Protein AF-A0A6A8QHW4-F1 (afdb_monomer)

Solvent-accessible surface area (backbone atoms only — not comparable to full-atom values): 5585 Å² total; per-residue (Å²): 122,53,78,41,54,58,72,41,58,76,77,40,40,68,61,53,50,59,45,15,65,75,42,54,27,36,33,21,57,97,89,36,85,74,48,74,47,55,36,68,69,58,51,52,52,52,53,51,50,27,64,76,70,65,58,49,67,64,57,54,52,55,59,63,50,65,79,58,68,78,75,70,70,96,80,80,81,81,76,60,89,88,69,66,90,73,91,73,134

Nearest PDB structures (foldseek):
  2ja3-assembly3_E  TM=5.265E-01  e=1.518E+00  Homo sapiens
  2ja3-assembly2_D  TM=4.621E-01  e=1.081E+00  Homo sapiens

pLDDT: mean 76.2, std 19.99, range [42.16, 96.88]

Radius of gyration: 22.66 Å; Cα contacts (8 Å, |Δi|>4): 67; chains: 1; bounding box: 54×54×30 Å

Secondary structure (DSSP, 8-state):
--EEETTHHHHSHHHHHHHHHHS-EEEEETTEEEEEE--HHHHHHHHHHHHHHT-HHHHHHHHHHGGG-----TTSSPPPGGG-TT---

Sequence (89 aa):
MQRFPSQDLQRNSGVLQEAALREPVVITHHGRDRLVLMSFQEYERLKQRDRQDGAFEHRLAEVASLDHLPGGNPGEGAPSPQEWPGKRG

Mean predicted aligned error: 14.95 Å

Structure (mmCIF, N/CA/C/O backbone):
data_AF-A0A6A8QHW4-F1
#
_entry.id   AF-A0A6A8QHW4-F1
#
loop_
_atom_site.group_PDB
_atom_site.id
_atom_site.type_symbol
_atom_site.label_atom_id
_atom_site.label_alt_id
_atom_site.label_comp_id
_atom_site.label_asym_id
_atom_site.label_entity_id
_atom_site.label_seq_id
_atom_site.pdbx_PDB_ins_code
_atom_site.Cartn_x
_atom_site.Cartn_y
_atom_site.Cartn_z
_atom_site.occupancy
_atom_site.B_iso_or_equiv
_atom_site.auth_seq_id
_atom_site.auth_comp_id
_atom_site.auth_asym_id
_atom_site.auth_atom_id
_atom_site.pdbx_PDB_model_num
ATOM 1 N N . MET A 1 1 ? -7.036 -0.668 -8.581 1.00 84.12 1 MET A N 1
ATOM 2 C CA . MET A 1 1 ? -5.859 -1.220 -7.881 1.00 84.12 1 MET A CA 1
ATOM 3 C C . MET A 1 1 ? -4.734 -1.460 -8.873 1.00 84.12 1 MET A C 1
ATOM 5 O O . MET A 1 1 ? -4.796 -2.391 -9.678 1.00 84.12 1 MET A O 1
ATOM 9 N N . GLN A 1 2 ? -3.739 -0.581 -8.857 1.00 92.50 2 GLN A N 1
ATOM 10 C CA . GLN A 1 2 ? -2.577 -0.656 -9.744 1.00 92.50 2 GLN A CA 1
ATOM 11 C C . GLN A 1 2 ? -1.551 -1.662 -9.211 1.00 92.50 2 GLN A C 1
ATOM 13 O O . GLN A 1 2 ? -1.514 -1.932 -8.009 1.00 92.50 2 GLN A O 1
ATOM 18 N N . ARG A 1 3 ? -0.731 -2.227 -10.105 1.00 95.06 3 ARG A N 1
ATOM 19 C CA . ARG A 1 3 ? 0.332 -3.178 -9.757 1.00 95.06 3 ARG A CA 1
ATOM 20 C C . ARG A 1 3 ? 1.681 -2.642 -10.195 1.00 95.06 3 ARG A C 1
ATOM 22 O O . ARG A 1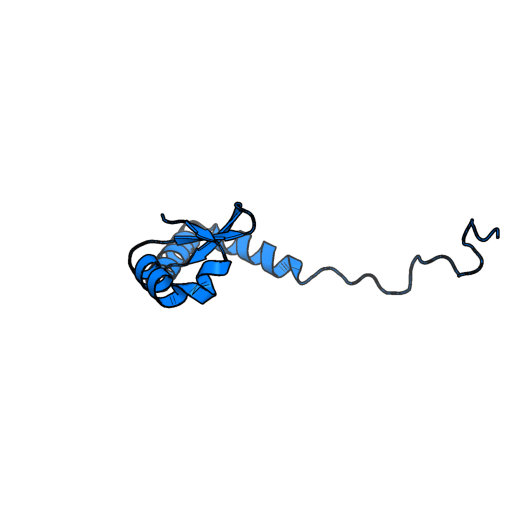 3 ? 1.836 -2.268 -11.352 1.00 95.06 3 ARG A O 1
ATOM 29 N N . PHE A 1 4 ? 2.649 -2.692 -9.292 1.00 94.81 4 PHE A N 1
ATOM 30 C CA . PHE A 1 4 ? 4.018 -2.271 -9.544 1.00 94.81 4 PHE A CA 1
ATOM 31 C C . PHE A 1 4 ? 4.987 -3.413 -9.215 1.00 94.81 4 PHE A C 1
ATOM 33 O O . PHE A 1 4 ? 4.798 -4.112 -8.216 1.00 94.81 4 PHE A O 1
ATOM 40 N N . PRO A 1 5 ? 6.019 -3.666 -10.029 1.00 95.25 5 PRO A N 1
ATOM 41 C CA . PRO A 1 5 ? 7.116 -4.542 -9.637 1.00 95.25 5 PRO A CA 1
ATOM 42 C C . PRO A 1 5 ? 7.895 -3.936 -8.466 1.00 95.25 5 PRO A C 1
ATOM 44 O O . PRO A 1 5 ? 8.021 -2.721 -8.342 1.00 95.25 5 PRO A O 1
ATOM 47 N N . SER A 1 6 ? 8.483 -4.780 -7.619 1.00 93.00 6 SER A N 1
ATOM 48 C CA . SER A 1 6 ? 9.284 -4.338 -6.468 1.00 93.00 6 SER A CA 1
ATOM 49 C C . SER A 1 6 ? 10.436 -3.395 -6.840 1.00 93.00 6 SER A C 1
ATOM 51 O O . SER A 1 6 ? 10.834 -2.565 -6.030 1.00 93.00 6 SER A O 1
ATOM 53 N N . GLN A 1 7 ? 10.946 -3.478 -8.071 1.00 93.81 7 GLN A N 1
ATOM 54 C CA . GLN A 1 7 ? 11.994 -2.595 -8.593 1.00 93.81 7 GLN A CA 1
ATOM 55 C C . GLN A 1 7 ? 11.541 -1.127 -8.711 1.00 93.81 7 GLN A C 1
ATOM 57 O O . GLN A 1 7 ? 12.373 -0.220 -8.621 1.00 93.81 7 GLN A O 1
ATOM 62 N N . ASP A 1 8 ? 10.235 -0.880 -8.851 1.00 92.88 8 ASP A N 1
ATOM 63 C CA . ASP A 1 8 ? 9.674 0.469 -8.974 1.00 92.88 8 ASP A CA 1
ATOM 64 C C . ASP A 1 8 ? 9.575 1.198 -7.635 1.00 92.88 8 ASP A C 1
ATOM 66 O O . ASP A 1 8 ? 9.499 2.425 -7.623 1.00 92.88 8 ASP A O 1
ATOM 70 N N . LEU A 1 9 ? 9.662 0.482 -6.507 1.00 88.56 9 LEU A N 1
ATOM 71 C CA . LEU A 1 9 ? 9.694 1.109 -5.182 1.00 88.56 9 LEU A CA 1
ATOM 72 C C . LEU A 1 9 ? 10.850 2.098 -5.044 1.00 88.56 9 LEU A C 1
ATOM 74 O O . LEU A 1 9 ? 10.691 3.143 -4.422 1.00 88.56 9 LEU A O 1
ATOM 78 N N . GLN A 1 10 ? 12.005 1.767 -5.623 1.00 86.25 10 GLN A N 1
ATOM 79 C CA . GLN A 1 10 ? 13.181 2.632 -5.589 1.00 86.25 10 GLN A CA 1
ATOM 80 C C . GLN A 1 10 ? 13.164 3.653 -6.730 1.00 86.25 10 GLN A C 1
ATOM 82 O O . GLN A 1 10 ? 13.494 4.815 -6.516 1.00 86.25 10 GLN A O 1
ATOM 87 N N . ARG A 1 11 ? 12.777 3.230 -7.940 1.00 90.56 11 ARG A N 1
ATOM 88 C CA . ARG A 1 11 ? 12.879 4.061 -9.153 1.00 90.56 11 ARG A CA 1
ATOM 89 C C . ARG A 1 11 ? 11.782 5.121 -9.258 1.00 90.56 11 ARG A C 1
ATOM 91 O O . ARG A 1 11 ? 12.053 6.211 -9.745 1.00 90.56 11 ARG A O 1
ATOM 98 N N . ASN A 1 12 ? 10.574 4.811 -8.784 1.00 92.00 12 ASN A N 1
ATOM 99 C CA . ASN A 1 12 ? 9.361 5.610 -8.977 1.00 92.00 12 ASN A CA 1
ATOM 100 C C . ASN A 1 12 ? 8.642 5.892 -7.645 1.00 92.00 12 ASN A C 1
ATOM 102 O O . ASN A 1 12 ? 7.412 5.963 -7.595 1.00 92.00 12 ASN A O 1
ATOM 106 N N . SER A 1 13 ? 9.402 6.047 -6.556 1.00 89.81 13 SER A N 1
ATOM 107 C CA . SER A 1 13 ? 8.873 6.143 -5.187 1.00 89.81 13 SER A CA 1
ATOM 108 C C . SER A 1 13 ? 7.804 7.230 -5.013 1.00 89.81 13 SER A C 1
ATOM 110 O O . SER A 1 13 ? 6.773 6.966 -4.400 1.00 89.81 13 SER A O 1
ATOM 112 N N . GLY A 1 14 ? 7.998 8.420 -5.592 1.00 94.69 14 GLY A N 1
ATOM 113 C CA . GLY A 1 14 ? 7.029 9.519 -5.513 1.00 94.69 14 GLY A CA 1
ATOM 114 C C . GLY A 1 14 ? 5.702 9.213 -6.216 1.00 94.69 14 GLY A C 1
ATOM 115 O O . GLY A 1 14 ? 4.637 9.462 -5.660 1.00 94.69 14 GLY A O 1
ATOM 116 N N . VAL A 1 15 ? 5.756 8.600 -7.402 1.00 93.88 15 VAL A N 1
ATOM 117 C CA . VAL A 1 15 ? 4.552 8.199 -8.153 1.00 93.88 15 VAL A CA 1
ATOM 118 C C . VAL A 1 15 ? 3.801 7.092 -7.416 1.00 93.88 15 VAL A C 1
ATOM 120 O O . VAL A 1 15 ? 2.576 7.147 -7.320 1.00 93.88 15 VAL A O 1
ATOM 123 N N . LEU A 1 16 ? 4.523 6.118 -6.850 1.00 94.50 16 LEU A N 1
ATOM 124 C CA . LEU A 1 16 ? 3.913 5.063 -6.038 1.00 94.50 16 LEU A CA 1
ATOM 125 C C . LEU A 1 16 ? 3.212 5.629 -4.800 1.00 94.50 16 LEU A C 1
ATOM 127 O O . LEU A 1 16 ? 2.110 5.191 -4.482 1.00 94.50 16 LEU A O 1
ATOM 131 N N . GLN A 1 17 ? 3.838 6.584 -4.107 1.00 95.06 17 GLN A N 1
ATOM 132 C CA . GLN A 1 17 ? 3.256 7.218 -2.923 1.00 95.06 17 GLN A CA 1
ATOM 133 C C . GLN A 1 17 ? 1.994 8.010 -3.276 1.00 95.06 17 GLN A C 1
ATOM 135 O O . GLN A 1 17 ? 0.963 7.816 -2.639 1.00 95.06 17 GLN A O 1
ATOM 140 N N . GLU A 1 18 ? 2.037 8.828 -4.329 1.00 96.31 18 GLU A N 1
ATOM 141 C CA . GLU A 1 18 ? 0.864 9.555 -4.834 1.00 96.31 18 GLU A CA 1
ATOM 142 C C . GLU A 1 18 ? -0.286 8.615 -5.211 1.00 96.31 18 GLU A C 1
ATOM 144 O O . GLU A 1 18 ? -1.442 8.870 -4.865 1.00 96.31 18 GLU A O 1
ATOM 149 N N . ALA A 1 19 ? 0.018 7.505 -5.890 1.00 95.88 19 ALA A N 1
ATOM 150 C CA . ALA A 1 19 ? -0.981 6.498 -6.225 1.00 95.88 19 ALA A CA 1
ATOM 151 C C . ALA A 1 19 ? -1.566 5.850 -4.959 1.00 95.88 19 ALA A C 1
ATOM 153 O O . ALA A 1 19 ? -2.787 5.786 -4.827 1.00 95.88 19 ALA A O 1
ATOM 154 N N . ALA A 1 20 ? -0.714 5.459 -4.005 1.00 96.31 20 ALA A N 1
ATOM 155 C CA . ALA A 1 20 ? -1.099 4.821 -2.743 1.00 96.31 20 ALA A CA 1
ATOM 156 C C . ALA A 1 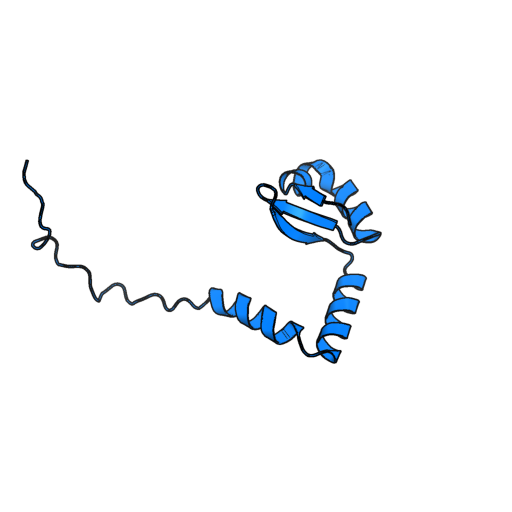20 ? -1.935 5.715 -1.812 1.00 96.31 20 ALA A C 1
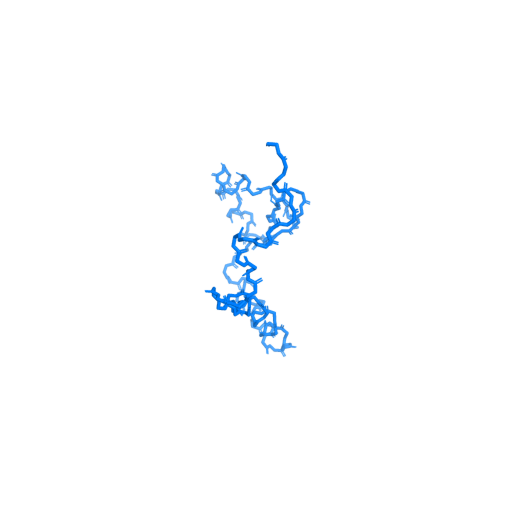ATOM 158 O O . ALA A 1 20 ? -2.720 5.212 -1.003 1.00 96.31 20 ALA A O 1
ATOM 159 N N . LEU A 1 21 ? -1.766 7.037 -1.909 1.00 96.88 21 LEU A N 1
ATOM 160 C CA . LEU A 1 21 ? -2.595 8.010 -1.196 1.00 96.88 21 LEU A CA 1
ATOM 161 C C . LEU A 1 21 ? -4.018 8.091 -1.768 1.00 96.88 21 LEU A C 1
ATOM 163 O O . LEU A 1 21 ? -4.939 8.436 -1.029 1.00 96.88 21 LEU A O 1
ATOM 167 N N . ARG A 1 22 ? -4.210 7.767 -3.054 1.00 95.75 22 ARG A N 1
ATOM 168 C CA . ARG A 1 22 ? -5.518 7.797 -3.736 1.00 95.75 22 ARG A CA 1
ATOM 169 C C . ARG A 1 22 ? -6.236 6.454 -3.677 1.00 95.75 22 ARG A C 1
ATOM 171 O O . ARG A 1 22 ? -7.441 6.413 -3.452 1.00 95.75 22 ARG A O 1
ATOM 178 N N . GLU A 1 23 ? -5.510 5.364 -3.891 1.00 95.12 23 GLU A N 1
ATOM 179 C CA . GLU A 1 23 ? -6.029 4.000 -3.814 1.00 95.12 23 GLU A CA 1
ATOM 180 C C . GLU A 1 23 ? -4.927 3.025 -3.374 1.00 95.12 23 GLU A C 1
ATOM 182 O O . GLU A 1 23 ? -3.757 3.251 -3.671 1.00 95.12 23 GLU A O 1
ATOM 187 N N . PRO A 1 24 ? -5.263 1.897 -2.727 1.00 96.31 24 PRO A N 1
ATOM 188 C CA . PRO A 1 24 ? -4.296 0.833 -2.495 1.00 96.31 24 PRO A CA 1
ATOM 189 C C . PRO A 1 24 ? -3.615 0.370 -3.795 1.00 96.31 24 PRO A C 1
ATOM 191 O O . PRO A 1 24 ? -4.270 0.162 -4.822 1.00 96.31 24 PRO A O 1
ATOM 194 N N . VAL A 1 25 ? -2.305 0.142 -3.741 1.00 96.75 25 VAL A N 1
ATOM 195 C CA . VAL A 1 25 ? -1.508 -0.382 -4.860 1.00 96.75 25 VAL A CA 1
ATOM 196 C C . VAL A 1 25 ? -0.807 -1.668 -4.454 1.00 96.75 25 VAL A C 1
ATOM 198 O O . VAL A 1 25 ? -0.364 -1.813 -3.317 1.00 96.75 25 VAL A O 1
ATOM 201 N N . VAL A 1 26 ? -0.693 -2.616 -5.378 1.00 96.75 26 VAL A N 1
ATOM 202 C CA . VAL A 1 26 ? -0.039 -3.902 -5.127 1.00 96.75 26 VAL A CA 1
ATOM 203 C C . VAL A 1 26 ? 1.399 -3.846 -5.606 1.00 96.75 26 VAL A C 1
ATOM 205 O O . VAL A 1 26 ? 1.680 -3.492 -6.749 1.00 96.75 26 VAL A O 1
ATOM 208 N N . ILE A 1 27 ? 2.311 -4.264 -4.745 1.00 95.38 27 ILE A N 1
ATOM 209 C CA . ILE A 1 27 ? 3.704 -4.493 -5.088 1.00 95.38 27 ILE A CA 1
ATOM 210 C C . ILE A 1 27 ? 3.881 -5.984 -5.365 1.00 95.38 27 ILE A C 1
ATOM 212 O O . ILE A 1 27 ? 3.491 -6.845 -4.568 1.00 95.38 27 ILE A O 1
ATOM 216 N N . THR A 1 28 ? 4.493 -6.280 -6.504 1.00 96.31 28 THR A N 1
ATOM 217 C CA . THR A 1 28 ? 4.703 -7.635 -7.007 1.00 96.31 28 THR A CA 1
ATOM 218 C C . THR A 1 28 ? 6.176 -8.032 -6.978 1.00 96.31 28 THR A C 1
ATOM 220 O O . THR A 1 28 ? 7.073 -7.197 -7.100 1.00 96.31 28 THR A O 1
ATOM 223 N N . HIS A 1 29 ? 6.435 -9.332 -6.855 1.00 92.69 29 HIS A N 1
ATOM 224 C CA . HIS A 1 29 ? 7.767 -9.920 -6.997 1.00 92.69 29 HIS A CA 1
ATOM 225 C C . HIS A 1 29 ? 7.680 -11.164 -7.880 1.00 92.69 29 HIS A C 1
ATOM 227 O O . HIS A 1 29 ? 6.880 -12.060 -7.600 1.00 92.69 29 HIS A O 1
ATOM 233 N N . HIS A 1 30 ? 8.472 -11.209 -8.956 1.00 92.81 30 HIS A N 1
ATOM 234 C CA . HIS A 1 30 ? 8.382 -12.240 -10.002 1.00 92.81 30 HIS A CA 1
ATOM 235 C C . HIS A 1 30 ? 6.936 -12.483 -10.486 1.00 92.81 30 HIS A C 1
ATOM 237 O O . HIS A 1 30 ? 6.489 -13.622 -10.605 1.00 92.81 30 HIS A O 1
ATOM 243 N N . GLY A 1 31 ? 6.182 -11.399 -10.702 1.00 89.56 31 GLY A N 1
ATOM 244 C CA . GLY A 1 31 ? 4.804 -11.443 -11.206 1.00 89.56 31 GLY A CA 1
ATOM 245 C C . GLY A 1 31 ? 3.740 -11.876 -10.192 1.00 89.56 31 GLY A C 1
ATOM 246 O O . GLY A 1 31 ? 2.575 -11.984 -10.560 1.00 89.56 31 GLY A O 1
ATOM 247 N N . ARG A 1 32 ? 4.107 -12.121 -8.928 1.00 95.00 32 ARG A N 1
ATOM 248 C CA . ARG A 1 32 ? 3.160 -12.481 -7.861 1.00 95.00 32 ARG A CA 1
ATOM 249 C C . ARG A 1 32 ? 2.905 -11.301 -6.937 1.00 95.00 32 ARG A C 1
ATOM 251 O O . ARG A 1 32 ? 3.857 -10.626 -6.548 1.00 95.00 32 ARG A O 1
ATOM 258 N N . ASP A 1 33 ? 1.648 -11.106 -6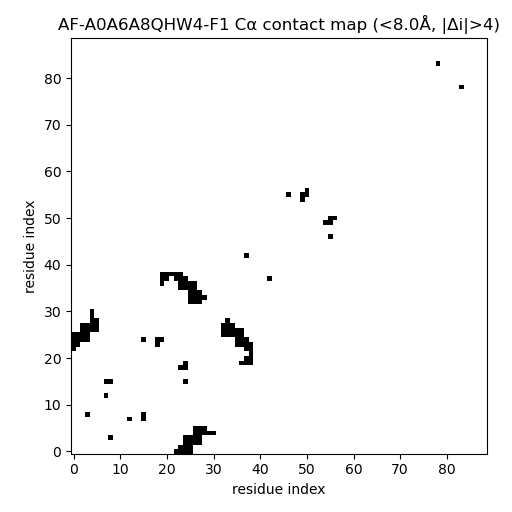.552 1.00 96.25 33 ASP A N 1
ATOM 259 C CA . ASP A 1 33 ? 1.229 -10.130 -5.544 1.00 96.25 33 ASP A CA 1
ATOM 260 C C . ASP A 1 33 ? 1.910 -10.467 -4.199 1.00 96.25 33 ASP A C 1
ATOM 262 O O . ASP A 1 33 ? 1.898 -11.623 -3.765 1.00 96.25 33 ASP A O 1
ATOM 266 N N . ARG A 1 34 ? 2.574 -9.490 -3.565 1.00 94.50 34 ARG A N 1
ATOM 267 C CA . ARG A 1 34 ? 3.325 -9.705 -2.309 1.00 94.50 34 ARG A CA 1
ATOM 268 C C . ARG A 1 34 ? 2.951 -8.738 -1.206 1.00 94.50 34 ARG A C 1
ATOM 270 O O . ARG A 1 34 ? 2.797 -9.160 -0.068 1.00 94.50 34 ARG A O 1
ATOM 277 N N . LEU A 1 35 ? 2.857 -7.456 -1.535 1.00 94.69 35 LEU A N 1
ATOM 278 C CA . LEU A 1 35 ? 2.584 -6.398 -0.569 1.00 94.69 35 LEU A CA 1
ATOM 279 C C . LEU A 1 35 ? 1.543 -5.447 -1.140 1.00 94.69 35 LEU A C 1
ATOM 281 O O . LEU A 1 35 ? 1.396 -5.332 -2.355 1.00 94.69 35 LEU A O 1
ATOM 285 N N . VAL A 1 36 ? 0.853 -4.738 -0.256 1.00 95.81 36 VAL A N 1
ATOM 286 C CA . VAL A 1 36 ? -0.016 -3.624 -0.624 1.00 95.81 36 VAL A CA 1
ATOM 287 C C . VAL A 1 36 ? 0.515 -2.374 0.058 1.00 95.81 36 VAL A C 1
ATOM 289 O O . VAL A 1 36 ? 0.751 -2.388 1.263 1.00 95.81 36 VAL A O 1
ATOM 292 N N . LEU A 1 37 ? 0.700 -1.305 -0.711 1.00 95.38 37 LEU A N 1
ATOM 293 C CA . LEU A 1 37 ? 0.964 0.029 -0.186 1.00 95.38 37 LEU A CA 1
ATOM 294 C C . LEU A 1 37 ? -0.337 0.832 -0.235 1.00 95.38 37 LEU A C 1
ATOM 296 O O . LEU A 1 37 ? -1.056 0.809 -1.232 1.00 95.38 37 LEU A O 1
ATOM 300 N N . MET A 1 38 ? -0.647 1.525 0.853 1.00 96.69 38 MET A N 1
ATOM 301 C CA . MET A 1 38 ? -1.843 2.352 0.995 1.00 96.69 38 MET A CA 1
ATOM 302 C C . MET A 1 38 ? -1.571 3.482 1.985 1.00 96.69 38 MET A C 1
ATOM 304 O O . MET A 1 38 ? -0.578 3.445 2.717 1.00 96.69 38 MET A O 1
ATOM 308 N N . SER A 1 39 ? -2.459 4.473 2.032 1.00 96.50 39 SER A N 1
ATOM 309 C CA . SER A 1 39 ? -2.406 5.498 3.070 1.00 96.50 39 SER A CA 1
ATOM 310 C C . SER A 1 39 ? -2.541 4.880 4.468 1.00 96.50 39 SER A C 1
ATOM 312 O O . SER A 1 39 ? -3.233 3.882 4.680 1.00 96.50 39 SER A O 1
ATOM 314 N N . PHE A 1 40 ? -1.907 5.516 5.451 1.00 96.06 40 PHE A N 1
ATOM 315 C CA . PHE A 1 40 ? -2.023 5.100 6.848 1.00 96.06 40 PHE A CA 1
ATOM 316 C C . PHE A 1 40 ? -3.478 5.120 7.345 1.00 96.06 40 PHE A C 1
ATOM 318 O O . PHE A 1 40 ? -3.898 4.228 8.076 1.00 96.06 40 PHE A O 1
ATOM 325 N N . GLN A 1 41 ? -4.265 6.111 6.914 1.00 96.00 41 GLN A N 1
ATOM 326 C CA . GLN A 1 41 ? -5.679 6.223 7.281 1.00 96.00 41 GLN A CA 1
ATOM 327 C C . GLN A 1 41 ? -6.497 5.022 6.792 1.00 96.00 41 GLN 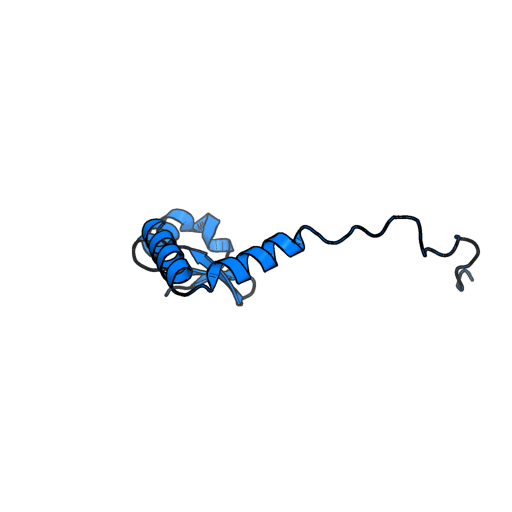A C 1
ATOM 329 O O . GLN A 1 41 ? -7.334 4.517 7.538 1.00 96.00 41 GLN A O 1
ATOM 334 N N . GLU A 1 42 ? -6.242 4.537 5.572 1.00 94.94 42 GLU A N 1
ATOM 335 C CA . GLU A 1 42 ? -6.940 3.358 5.051 1.00 94.94 42 GLU A CA 1
ATOM 336 C C . GLU A 1 42 ? -6.498 2.078 5.766 1.00 94.94 42 GLU A C 1
ATOM 338 O O . GLU A 1 42 ? -7.338 1.239 6.095 1.00 94.94 42 GLU A O 1
ATOM 343 N N . TYR A 1 43 ? -5.210 1.958 6.100 1.00 94.81 43 TYR A N 1
ATOM 344 C CA . TYR A 1 43 ? -4.722 0.870 6.949 1.00 94.81 43 TYR A CA 1
ATOM 345 C C . TYR A 1 43 ? -5.429 0.847 8.314 1.00 94.81 43 TYR A C 1
A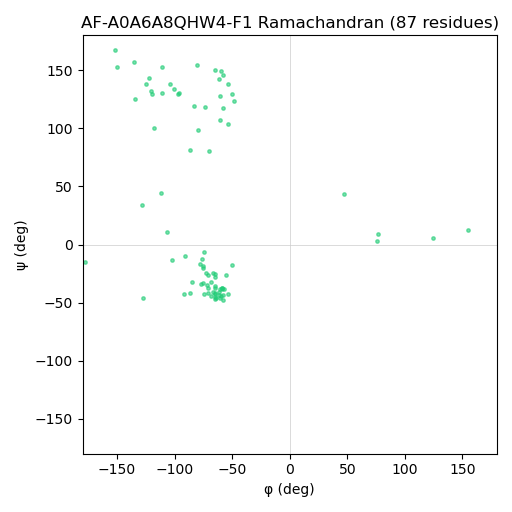TOM 347 O O . TYR A 1 43 ? -5.933 -0.198 8.725 1.00 94.81 43 TYR A O 1
ATOM 355 N N . GLU A 1 44 ? -5.538 1.990 8.997 1.00 94.69 44 GLU A N 1
ATOM 356 C CA . GLU A 1 44 ? -6.231 2.072 10.289 1.00 94.69 44 GLU A CA 1
ATOM 357 C C . GLU A 1 44 ? -7.732 1.770 10.161 1.00 94.69 44 GLU A C 1
ATOM 359 O O . GLU A 1 44 ? -8.290 1.072 11.012 1.00 94.69 44 GLU A O 1
ATOM 364 N N . ARG A 1 45 ? -8.387 2.208 9.075 1.00 92.38 45 ARG A N 1
ATOM 365 C CA . ARG A 1 45 ? -9.791 1.864 8.790 1.00 92.38 45 ARG A CA 1
ATOM 366 C C . ARG A 1 45 ? -9.980 0.355 8.643 1.00 92.38 45 ARG A C 1
ATOM 368 O O . ARG A 1 45 ? -10.907 -0.202 9.234 1.00 92.38 45 ARG A O 1
ATOM 375 N N . LEU A 1 46 ? -9.102 -0.305 7.884 1.00 89.62 46 LEU A N 1
ATOM 376 C CA . LEU A 1 46 ? -9.128 -1.759 7.704 1.00 89.62 46 LEU A CA 1
ATOM 377 C C . LEU A 1 46 ? -8.844 -2.489 9.014 1.00 89.62 46 LEU A C 1
ATOM 379 O O . LEU A 1 46 ? -9.590 -3.392 9.370 1.00 89.62 46 LEU A O 1
ATOM 383 N N . LYS A 1 47 ? -7.837 -2.055 9.773 1.00 86.44 47 LYS A N 1
ATOM 384 C CA . LYS A 1 47 ? -7.505 -2.618 11.087 1.00 86.44 47 LYS A CA 1
ATOM 385 C C . LYS A 1 47 ? -8.654 -2.471 12.087 1.00 86.44 47 LYS A C 1
ATOM 387 O O . LYS A 1 47 ? -8.886 -3.362 12.901 1.00 86.44 47 LYS A O 1
ATOM 392 N N . GLN A 1 48 ? -9.376 -1.350 12.062 1.00 88.44 48 GLN A N 1
ATOM 393 C CA . GLN A 1 48 ? -10.542 -1.148 12.921 1.00 88.44 48 GLN A CA 1
ATOM 394 C C . GLN A 1 48 ? -11.702 -2.060 12.522 1.00 88.44 48 GLN A C 1
ATOM 396 O O . GLN A 1 48 ? -12.306 -2.676 13.398 1.00 88.44 48 GLN A O 1
ATOM 401 N N . ARG A 1 49 ? -11.986 -2.172 11.220 1.00 84.00 49 ARG A N 1
ATOM 402 C CA . ARG A 1 49 ? -13.001 -3.096 10.703 1.00 84.00 49 ARG A CA 1
ATOM 403 C C . ARG A 1 49 ? -12.663 -4.540 11.058 1.00 84.00 49 ARG A C 1
ATOM 405 O O . ARG A 1 49 ? -13.511 -5.272 11.538 1.00 84.00 49 ARG A O 1
ATOM 412 N N . ASP A 1 50 ? -11.409 -4.929 10.898 1.00 77.62 50 ASP A N 1
ATOM 413 C CA . ASP A 1 50 ? -10.992 -6.303 11.139 1.00 77.62 50 ASP A CA 1
ATOM 414 C C . ASP A 1 50 ? -10.954 -6.662 12.640 1.00 77.62 50 ASP A C 1
ATOM 416 O O . ASP A 1 50 ? -11.164 -7.808 13.021 1.00 77.62 50 ASP A O 1
ATOM 420 N N . ARG A 1 51 ? -10.800 -5.671 13.533 1.00 74.00 51 ARG A N 1
ATOM 421 C CA . ARG A 1 51 ? -11.064 -5.846 14.976 1.00 74.00 51 ARG A CA 1
ATOM 422 C C . ARG A 1 51 ? -12.545 -6.049 15.296 1.00 74.00 51 ARG A C 1
ATOM 424 O O . ARG A 1 51 ? -12.859 -6.737 16.260 1.00 74.00 51 ARG A O 1
ATOM 431 N N . GLN A 1 52 ? -13.442 -5.438 14.526 1.00 73.06 52 GLN A N 1
ATOM 432 C CA . GLN A 1 52 ? -14.888 -5.637 14.670 1.00 73.06 52 GLN A CA 1
ATOM 433 C C . GLN A 1 52 ? -15.323 -6.995 14.099 1.00 73.06 52 GLN A C 1
ATOM 435 O O . GLN A 1 52 ? -16.214 -7.625 14.661 1.00 73.06 52 GLN A O 1
ATOM 440 N N . ASP A 1 53 ? -14.646 -7.453 13.042 1.00 70.56 53 ASP A N 1
ATOM 441 C CA . ASP A 1 53 ? -14.919 -8.714 12.344 1.00 70.56 53 ASP A CA 1
ATOM 442 C C . ASP A 1 53 ? -14.113 -9.913 12.918 1.00 70.56 53 ASP A C 1
ATOM 444 O O . ASP A 1 53 ? -14.393 -11.064 12.589 1.00 70.56 53 ASP A O 1
ATOM 448 N N . GLY A 1 54 ? -13.138 -9.667 13.804 1.00 60.47 54 GLY A N 1
ATOM 449 C CA . GLY A 1 54 ? -12.371 -10.677 14.548 1.00 60.47 54 GLY A CA 1
ATOM 450 C C . GLY A 1 54 ? -11.271 -11.419 13.771 1.00 60.47 54 GLY A C 1
ATOM 451 O O . GLY A 1 54 ? -10.725 -12.384 14.307 1.00 60.47 54 GLY A O 1
ATOM 452 N N . ALA A 1 55 ? -10.920 -11.021 12.539 1.00 60.06 55 ALA A N 1
ATOM 453 C CA . ALA A 1 55 ? -10.072 -11.831 11.651 1.00 60.06 55 ALA A CA 1
ATOM 454 C C . ALA A 1 55 ? -8.589 -11.388 11.544 1.00 60.06 55 ALA A C 1
ATOM 456 O O . ALA A 1 55 ? -7.756 -12.188 11.103 1.00 60.06 55 ALA A O 1
ATOM 457 N N . PHE A 1 56 ? -8.208 -10.186 12.005 1.00 54.12 56 PHE A N 1
ATOM 458 C CA . PHE A 1 56 ? -6.822 -9.679 11.862 1.00 54.12 56 PHE A CA 1
ATOM 459 C C . PHE A 1 56 ? -5.820 -10.349 12.804 1.00 54.12 56 PHE A C 1
ATOM 461 O O . PHE A 1 56 ? -4.702 -10.683 12.406 1.00 54.12 56 PHE A O 1
ATOM 468 N N . GLU A 1 57 ? -6.226 -10.546 14.062 1.00 53.94 57 GLU A N 1
ATOM 469 C CA . GLU A 1 57 ? -5.382 -11.101 15.131 1.00 53.94 57 GLU A CA 1
ATOM 470 C C . GLU A 1 57 ? -4.869 -12.500 14.756 1.00 53.94 57 GLU A C 1
ATOM 472 O O . GLU A 1 57 ? -3.699 -12.817 14.966 1.00 53.94 57 GLU A O 1
ATOM 477 N N . HIS A 1 58 ? -5.705 -13.303 14.089 1.00 50.28 58 HIS A N 1
ATOM 478 C CA . HIS A 1 58 ? -5.360 -14.661 13.673 1.00 50.28 58 HIS A CA 1
ATOM 479 C C . HIS A 1 58 ? -4.230 -14.702 12.627 1.00 50.28 58 HIS A C 1
ATOM 481 O O . HIS A 1 58 ? -3.397 -15.605 12.651 1.00 50.28 58 HIS A O 1
ATOM 487 N N . ARG A 1 59 ? -4.165 -13.725 11.710 1.00 52.88 59 ARG A N 1
ATOM 488 C CA . ARG A 1 59 ? -3.170 -13.711 10.619 1.00 52.88 59 ARG A CA 1
ATOM 489 C C . ARG A 1 59 ? -1.827 -13.111 11.045 1.00 52.88 59 ARG A C 1
ATOM 491 O O . ARG A 1 59 ? -0.786 -13.540 10.556 1.00 52.88 59 ARG A O 1
ATOM 498 N N . LEU A 1 60 ? -1.825 -12.137 11.957 1.00 55.66 60 LEU A N 1
ATOM 499 C CA . LEU A 1 60 ? -0.579 -11.594 12.518 1.00 55.66 60 LEU A CA 1
ATOM 500 C C . LEU A 1 60 ? 0.097 -12.579 13.479 1.00 55.66 60 LEU A C 1
ATOM 502 O O . LEU A 1 60 ? 1.324 -12.675 13.477 1.00 55.66 60 LEU A O 1
ATOM 506 N N . ALA A 1 61 ? -0.690 -13.357 14.231 1.00 56.84 61 ALA A N 1
ATOM 507 C CA . ALA A 1 61 ? -0.172 -14.445 15.056 1.00 56.84 61 ALA A CA 1
ATOM 508 C C . ALA A 1 61 ? 0.582 -15.496 14.219 1.00 56.84 61 ALA A C 1
ATOM 510 O O . ALA A 1 61 ? 1.632 -15.973 14.639 1.00 56.84 61 ALA A O 1
ATOM 511 N N . GLU A 1 62 ? 0.109 -15.806 13.010 1.00 52.12 62 GLU A N 1
ATOM 512 C CA . GLU A 1 62 ? 0.759 -16.750 12.089 1.00 52.12 62 GLU A CA 1
ATOM 513 C C . GLU A 1 62 ? 2.140 -16.259 11.612 1.00 52.12 62 GLU A C 1
ATOM 515 O O . GLU A 1 62 ? 3.103 -17.023 11.607 1.00 52.12 62 GLU A O 1
ATOM 520 N N . VAL A 1 63 ? 2.274 -14.968 11.283 1.00 57.25 63 VAL 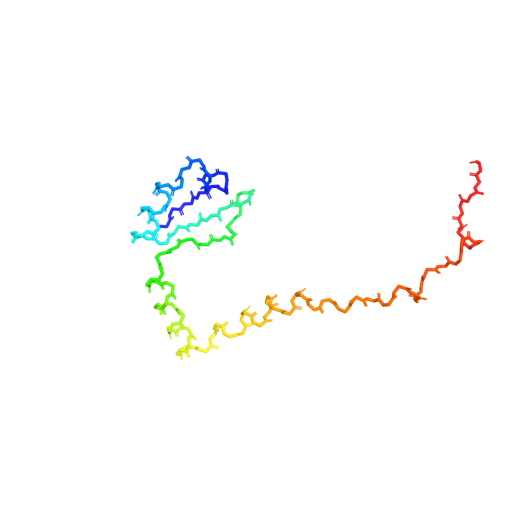A N 1
ATOM 521 C CA . VAL A 1 63 ? 3.556 -14.375 10.857 1.00 57.25 63 VAL A CA 1
ATOM 522 C C . VAL A 1 63 ? 4.545 -14.268 12.021 1.00 57.25 63 VAL A C 1
ATOM 524 O O . VAL A 1 63 ? 5.713 -14.603 11.852 1.00 57.25 63 VAL A O 1
ATOM 527 N N . ALA A 1 64 ? 4.089 -13.873 13.212 1.00 59.00 64 ALA A N 1
ATOM 528 C CA . ALA A 1 64 ? 4.932 -13.823 14.413 1.00 59.00 64 ALA A CA 1
ATOM 529 C C . ALA A 1 64 ? 5.394 -15.221 14.879 1.00 59.00 64 ALA A C 1
ATOM 531 O O . ALA A 1 64 ? 6.438 -15.370 15.518 1.00 59.00 64 ALA A O 1
ATOM 532 N N . SER A 1 65 ? 4.638 -16.265 14.528 1.00 56.38 65 SER A N 1
ATOM 533 C CA . SER A 1 65 ? 4.987 -17.660 14.821 1.00 56.38 65 SER A CA 1
ATOM 534 C C . SER A 1 65 ? 6.105 -18.205 13.919 1.00 56.38 65 SER A C 1
ATOM 536 O O . SER A 1 65 ? 6.742 -19.190 14.283 1.00 56.38 65 SER A O 1
ATOM 538 N N . LEU A 1 66 ? 6.393 -17.570 12.774 1.00 56.00 66 LEU A N 1
ATOM 539 C CA . LEU A 1 66 ? 7.490 -17.974 11.879 1.00 56.00 66 LEU A CA 1
ATOM 540 C C . LEU A 1 66 ? 8.882 -17.582 12.404 1.00 56.00 66 LEU A C 1
ATOM 542 O O . LEU A 1 66 ? 9.860 -18.228 12.033 1.00 56.00 66 LEU A O 1
ATOM 546 N N . ASP A 1 67 ? 8.973 -16.609 13.317 1.00 53.34 67 ASP A N 1
ATOM 547 C CA . ASP A 1 67 ? 10.219 -16.282 14.034 1.00 53.34 67 ASP A CA 1
ATOM 548 C C . ASP A 1 67 ? 10.567 -17.320 15.124 1.00 53.34 67 ASP A C 1
ATOM 550 O O . ASP A 1 67 ? 11.653 -17.282 15.701 1.00 53.34 67 ASP A O 1
ATOM 554 N N . HIS A 1 68 ? 9.671 -18.281 15.384 1.00 53.66 68 HIS A N 1
ATOM 555 C CA . HIS A 1 68 ? 9.825 -19.327 16.396 1.00 53.66 68 HIS A CA 1
ATOM 556 C C . HIS A 1 68 ? 9.998 -20.721 15.782 1.00 53.66 68 HIS A C 1
ATOM 558 O O . HIS A 1 68 ? 9.423 -21.692 16.275 1.00 53.66 68 HIS A O 1
ATOM 564 N N . LEU A 1 69 ? 10.829 -20.872 14.743 1.00 46.56 69 LEU A N 1
ATOM 565 C CA . LEU A 1 69 ? 11.424 -22.192 14.519 1.00 46.56 69 LEU A CA 1
ATOM 566 C C . LEU A 1 69 ? 12.194 -22.549 15.799 1.00 46.56 69 LEU A C 1
ATOM 568 O O . LEU A 1 69 ? 13.134 -21.822 16.136 1.00 46.56 69 LEU A O 1
ATOM 572 N N . PRO A 1 70 ? 11.844 -23.624 16.536 1.00 42.16 70 PRO A N 1
ATOM 573 C CA . PRO A 1 70 ? 12.759 -24.135 17.532 1.00 42.16 70 PRO A CA 1
ATOM 574 C C . PRO A 1 70 ? 14.005 -24.531 16.750 1.00 42.16 70 PRO A C 1
ATOM 576 O O . PRO A 1 70 ? 13.988 -25.487 15.973 1.00 42.16 70 PRO A O 1
ATOM 579 N N . GLY A 1 71 ? 15.067 -23.738 16.890 1.00 45.31 71 GLY A N 1
ATOM 580 C CA . GLY A 1 71 ? 16.392 -24.145 16.475 1.00 45.31 71 GLY A CA 1
ATOM 581 C C . GLY A 1 71 ? 16.650 -25.475 17.160 1.00 45.31 71 GLY A C 1
ATOM 582 O O . GLY A 1 71 ? 16.849 -25.520 18.372 1.00 45.31 71 GLY A O 1
ATOM 583 N N . GLY A 1 72 ? 16.544 -26.560 16.392 1.00 45.38 72 GLY A N 1
ATOM 584 C CA . GLY A 1 72 ? 16.955 -27.876 16.835 1.00 45.38 72 GLY A CA 1
ATOM 585 C C . GLY A 1 72 ? 18.365 -27.743 17.386 1.00 45.38 72 GLY A C 1
ATOM 586 O O . GLY A 1 72 ? 19.225 -27.115 16.767 1.00 45.38 72 GLY A O 1
ATOM 587 N N . ASN A 1 73 ? 18.560 -28.269 18.589 1.00 51.94 73 ASN A N 1
ATOM 588 C CA . ASN A 1 73 ? 19.842 -28.283 19.266 1.00 51.94 73 ASN A CA 1
ATOM 589 C C . ASN A 1 73 ? 20.913 -28.807 18.283 1.00 51.94 73 ASN A C 1
ATOM 591 O O . ASN A 1 73 ? 20.722 -29.901 17.738 1.00 51.94 73 ASN A O 1
ATOM 595 N N . PRO A 1 74 ? 22.004 -28.071 17.995 1.00 47.62 74 PRO A N 1
ATOM 596 C CA . PRO A 1 74 ? 23.086 -28.581 17.161 1.00 47.62 74 PRO A CA 1
ATOM 597 C C . PRO A 1 74 ? 2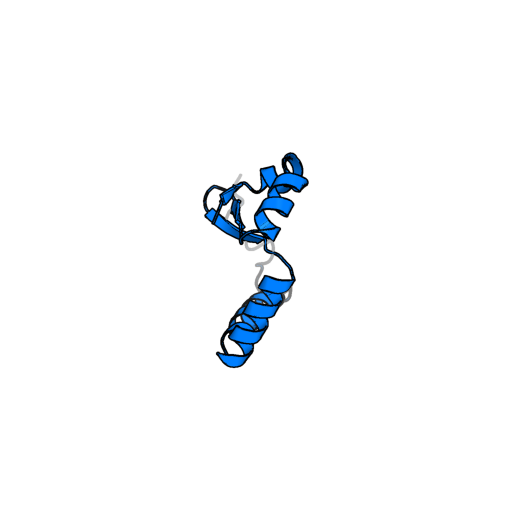3.832 -29.662 17.952 1.00 47.62 74 PRO A C 1
ATOM 599 O O . PRO A 1 74 ? 24.855 -29.404 18.579 1.00 47.62 74 PRO A O 1
ATOM 602 N N . GLY A 1 75 ? 23.278 -30.872 17.983 1.00 52.56 75 GLY A N 1
ATOM 603 C CA . GLY A 1 75 ? 23.821 -31.961 18.791 1.00 52.56 75 GLY A CA 1
ATOM 604 C C . GLY A 1 75 ? 23.112 -33.308 18.680 1.00 52.56 75 GLY A C 1
ATOM 605 O O . GLY A 1 75 ? 23.711 -34.309 19.054 1.00 52.56 75 GLY A O 1
ATOM 606 N N . GLU A 1 76 ? 21.898 -33.391 18.131 1.00 55.16 76 GLU A N 1
ATOM 607 C CA . GLU A 1 76 ? 21.194 -34.673 17.999 1.00 55.16 76 GLU A CA 1
ATOM 608 C C . GLU A 1 76 ? 20.941 -35.009 16.527 1.00 55.16 76 GLU A C 1
ATOM 610 O O . GLU A 1 76 ? 20.016 -34.498 15.902 1.00 55.16 76 GLU A O 1
ATOM 615 N N . GLY A 1 77 ? 21.786 -35.878 15.961 1.00 56.75 77 GLY A N 1
ATOM 616 C CA . GLY A 1 77 ? 21.464 -36.605 14.727 1.00 56.75 77 GLY A CA 1
ATOM 617 C C . GLY A 1 77 ? 22.430 -36.473 13.548 1.00 56.75 77 GLY A C 1
ATOM 618 O O . GLY A 1 77 ? 22.130 -37.011 12.485 1.00 56.75 77 GLY A O 1
ATOM 619 N N . ALA A 1 78 ? 23.583 -35.813 13.685 1.00 52.81 78 ALA A N 1
ATOM 620 C CA . ALA A 1 78 ? 24.638 -35.942 12.678 1.00 52.81 78 ALA A CA 1
ATOM 621 C C . ALA A 1 78 ? 25.459 -37.218 12.964 1.00 52.81 78 ALA A C 1
ATOM 623 O O . ALA A 1 78 ? 26.034 -37.312 14.051 1.00 52.81 78 ALA A O 1
ATOM 624 N N . PRO A 1 79 ? 25.527 -38.207 12.049 1.00 53.50 79 PRO A N 1
ATOM 625 C CA . PRO A 1 79 ? 26.416 -39.353 12.228 1.00 53.50 79 PRO A CA 1
ATOM 626 C C . PRO A 1 79 ? 27.872 -38.874 12.296 1.00 53.50 79 PRO A C 1
ATOM 628 O O . PRO A 1 79 ? 28.258 -37.930 11.598 1.00 53.50 79 PRO A O 1
ATOM 631 N N . SER A 1 80 ? 28.680 -39.508 13.151 1.00 57.34 80 SER A N 1
ATOM 632 C CA . SER A 1 80 ? 30.097 -39.153 13.306 1.00 57.34 80 SER A CA 1
ATOM 633 C C . SER A 1 80 ? 30.823 -39.279 11.955 1.00 57.34 80 SER A C 1
ATOM 635 O O . SER A 1 80 ? 30.498 -40.194 11.197 1.00 57.34 80 SER A O 1
ATOM 637 N N . PRO A 1 81 ? 31.830 -38.438 11.633 1.00 53.03 81 PRO A N 1
ATOM 638 C CA . PRO A 1 81 ? 32.551 -38.472 10.350 1.00 53.03 81 PRO A CA 1
ATOM 639 C C . PRO A 1 81 ? 33.087 -39.842 9.889 1.00 53.03 81 PRO A C 1
ATOM 641 O O . PRO A 1 81 ? 33.381 -40.013 8.707 1.00 53.03 81 PRO A O 1
ATOM 644 N N . GLN A 1 82 ? 33.202 -40.822 10.790 1.00 56.69 82 GLN A N 1
ATOM 645 C CA . GLN A 1 82 ? 33.557 -42.209 10.474 1.00 56.69 82 GLN A CA 1
ATOM 646 C C . GLN A 1 82 ? 32.431 -43.061 9.845 1.00 56.69 82 GLN A C 1
ATOM 648 O O . GLN A 1 82 ? 32.717 -44.147 9.350 1.00 56.69 82 GLN A O 1
ATOM 653 N N . GLU A 1 83 ? 31.173 -42.610 9.852 1.00 50.31 83 GLU A N 1
ATOM 654 C CA . GLU A 1 83 ? 30.001 -43.401 9.430 1.00 50.31 83 GLU A CA 1
ATOM 655 C C . GLU A 1 83 ? 29.419 -42.983 8.070 1.00 50.31 83 GLU A C 1
ATOM 657 O O . GLU A 1 83 ? 28.347 -43.447 7.681 1.00 50.31 83 GLU A O 1
ATOM 662 N N . TRP A 1 84 ? 30.108 -42.138 7.296 1.00 51.66 84 TRP A N 1
ATOM 663 C CA . TRP A 1 84 ? 29.648 -41.805 5.945 1.00 51.66 84 TRP A CA 1
ATOM 664 C C . TRP A 1 84 ? 29.869 -42.964 4.958 1.00 51.66 84 TRP A C 1
ATOM 666 O O . TRP A 1 84 ? 31.019 -43.315 4.668 1.00 51.66 84 TRP A O 1
ATOM 676 N N . PRO A 1 85 ? 28.806 -43.526 4.346 1.00 47.97 85 PRO A N 1
ATOM 677 C CA . PR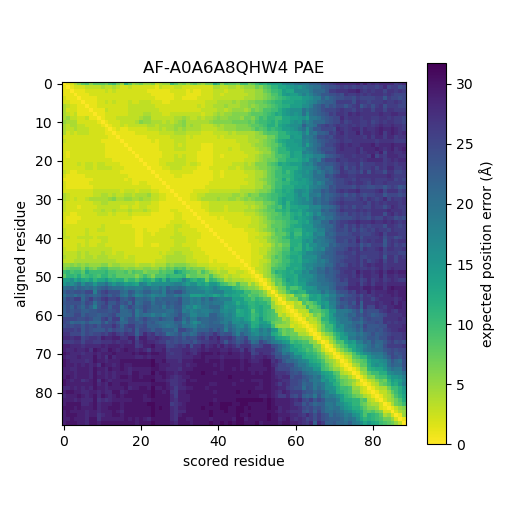O A 1 85 ? 28.966 -44.520 3.302 1.00 47.97 85 PRO A CA 1
ATOM 678 C C . PRO A 1 85 ? 29.292 -43.785 1.999 1.00 47.97 85 PRO A C 1
ATOM 680 O O . PRO A 1 85 ? 28.401 -43.269 1.330 1.00 47.97 85 PRO A O 1
ATOM 683 N N . GLY A 1 86 ? 30.574 -43.715 1.627 1.00 61.44 86 GLY A N 1
ATOM 684 C CA . GLY A 1 86 ? 30.917 -43.223 0.288 1.00 61.44 86 GLY A CA 1
ATOM 685 C C . GLY A 1 86 ? 32.286 -42.602 0.038 1.00 61.44 86 GLY A C 1
ATOM 686 O O . GLY A 1 86 ? 32.464 -42.032 -1.033 1.00 61.44 86 GLY A O 1
ATOM 687 N N . LYS A 1 87 ? 33.280 -42.709 0.926 1.00 52.16 87 LYS A N 1
ATOM 688 C CA . LYS A 1 87 ? 34.666 -42.364 0.554 1.00 52.16 87 LYS A CA 1
ATOM 689 C C . LYS A 1 87 ? 35.373 -43.571 -0.072 1.00 52.16 87 LYS A C 1
ATOM 691 O O . LYS A 1 87 ? 36.117 -44.290 0.585 1.00 52.16 87 LYS A O 1
ATOM 696 N N . ARG A 1 88 ? 35.121 -43.784 -1.367 1.00 45.84 88 ARG A N 1
ATOM 697 C CA . ARG A 1 88 ? 36.048 -44.463 -2.285 1.00 45.84 88 ARG A CA 1
ATOM 698 C C . ARG A 1 88 ? 36.577 -43.431 -3.277 1.00 45.84 88 ARG A C 1
ATOM 700 O O . ARG A 1 88 ? 35.761 -42.768 -3.910 1.00 45.84 88 ARG A O 1
ATOM 707 N N . GLY A 1 89 ? 37.901 -43.394 -3.435 1.00 46.38 89 GLY A N 1
ATOM 708 C CA . GLY A 1 89 ? 38.614 -42.660 -4.487 1.00 46.38 89 GLY A CA 1
ATOM 709 C C . GLY A 1 89 ? 39.109 -41.303 -4.043 1.00 46.38 89 GLY A C 1
ATOM 710 O O . GLY A 1 89 ? 38.299 -40.355 -4.096 1.00 46.38 89 GLY A O 1
#

Foldseek 3Di:
DEEDEPVCCVVVVVVQVVVQAVDWYFYDYPNHTDDIRHDPVVVVVVVVVCVVVVHPVVVVVVVVCVVPPPPDDPPPDDPDPVPDPDPDD